Protein AF-A0A2V8B9I9-F1 (afdb_monomer_lite)

Structure (mmCIF, N/CA/C/O backbone):
data_AF-A0A2V8B9I9-F1
#
_entry.id   AF-A0A2V8B9I9-F1
#
loop_
_atom_site.group_PDB
_atom_site.id
_atom_site.type_symbol
_atom_site.label_atom_id
_atom_site.label_alt_id
_atom_site.label_comp_id
_atom_site.label_asym_id
_atom_site.label_entity_id
_atom_site.label_seq_id
_atom_site.pdbx_PDB_ins_code
_atom_site.Cartn_x
_atom_site.Cartn_y
_atom_site.Cartn_z
_atom_site.occupancy
_atom_site.B_iso_or_equiv
_atom_site.auth_seq_id
_atom_site.auth_comp_id
_atom_site.auth_asym_id
_atom_site.auth_atom_id
_atom_site.pdbx_PDB_model_num
ATOM 1 N N . MET A 1 1 ? -24.680 -18.941 -26.782 1.00 37.53 1 MET A N 1
ATOM 2 C CA . MET A 1 1 ? -23.471 -19.772 -26.934 1.00 37.53 1 MET A CA 1
ATOM 3 C C . MET A 1 1 ? -22.333 -18.828 -27.296 1.00 37.53 1 MET A C 1
ATOM 5 O O . MET A 1 1 ? -22.321 -18.328 -28.406 1.00 37.53 1 MET A O 1
ATOM 9 N N . LEU A 1 2 ? -21.534 -18.479 -26.283 1.00 44.28 2 LEU A N 1
ATOM 10 C CA . LEU A 1 2 ? -20.195 -17.867 -26.305 1.00 44.28 2 LEU A CA 1
ATOM 11 C C . LEU A 1 2 ? -19.858 -16.889 -27.450 1.00 44.28 2 LEU A C 1
ATOM 13 O O . LEU A 1 2 ? -19.180 -17.245 -28.407 1.00 44.28 2 LEU A O 1
ATOM 17 N N . SER A 1 3 ? -20.261 -15.628 -27.289 1.00 42.31 3 SER A N 1
ATOM 18 C CA . SER A 1 3 ? -19.574 -14.484 -27.898 1.00 42.31 3 SER A CA 1
ATOM 19 C C . SER A 1 3 ? -18.488 -14.007 -26.925 1.00 42.31 3 SER A C 1
ATOM 21 O O . SER A 1 3 ? -18.727 -13.122 -26.103 1.00 42.31 3 SER A O 1
ATOM 23 N N . GLU A 1 4 ? -17.328 -14.664 -26.941 1.00 55.31 4 GLU A N 1
ATOM 24 C CA . GLU A 1 4 ? -16.135 -14.194 -26.231 1.00 55.31 4 GLU A CA 1
ATOM 25 C C . GLU A 1 4 ? -15.306 -13.335 -27.194 1.00 55.31 4 GLU A C 1
ATOM 27 O O . GLU A 1 4 ? -14.655 -13.865 -28.090 1.00 55.31 4 GLU A O 1
ATOM 32 N N . ASP A 1 5 ? -15.358 -12.009 -27.034 1.00 54.62 5 ASP A N 1
ATOM 33 C CA . ASP A 1 5 ? -14.482 -11.057 -27.727 1.00 54.62 5 ASP A CA 1
ATOM 34 C C . ASP A 1 5 ? -13.105 -11.005 -27.025 1.00 54.62 5 ASP A C 1
ATOM 36 O O . ASP A 1 5 ? -13.005 -10.477 -25.912 1.00 54.62 5 ASP A O 1
ATOM 40 N N . PRO A 1 6 ? -12.002 -11.485 -27.636 1.00 50.56 6 PRO A N 1
ATOM 41 C CA . PRO A 1 6 ? -10.689 -11.555 -26.983 1.00 50.56 6 PRO A CA 1
ATOM 42 C C . PRO A 1 6 ? -9.926 -10.210 -26.920 1.00 50.56 6 PRO A C 1
ATOM 44 O O . PRO A 1 6 ? -8.719 -10.188 -26.689 1.00 50.56 6 PRO A O 1
ATOM 47 N N . GLY A 1 7 ? -10.589 -9.064 -27.110 1.00 52.28 7 GLY A N 1
ATOM 48 C CA . GLY A 1 7 ? -9.922 -7.764 -27.292 1.00 52.28 7 GLY A CA 1
ATOM 49 C C . GLY A 1 7 ? -9.821 -6.849 -26.062 1.00 52.28 7 GLY A C 1
ATOM 50 O O . GLY A 1 7 ? -9.049 -5.892 -26.073 1.00 52.28 7 GLY A O 1
ATOM 51 N N . THR A 1 8 ? -10.579 -7.085 -24.988 1.00 49.53 8 THR A N 1
ATOM 52 C CA . THR A 1 8 ? -10.806 -6.043 -23.955 1.00 49.53 8 THR A CA 1
ATOM 53 C C . THR A 1 8 ? -9.824 -6.077 -22.773 1.00 49.53 8 THR A C 1
ATOM 55 O O . THR A 1 8 ? -9.792 -5.154 -21.955 1.00 49.53 8 THR A O 1
ATOM 58 N N . ILE A 1 9 ? -8.971 -7.100 -22.671 1.00 54.81 9 ILE A N 1
ATOM 59 C CA . ILE A 1 9 ? -8.008 -7.223 -21.561 1.0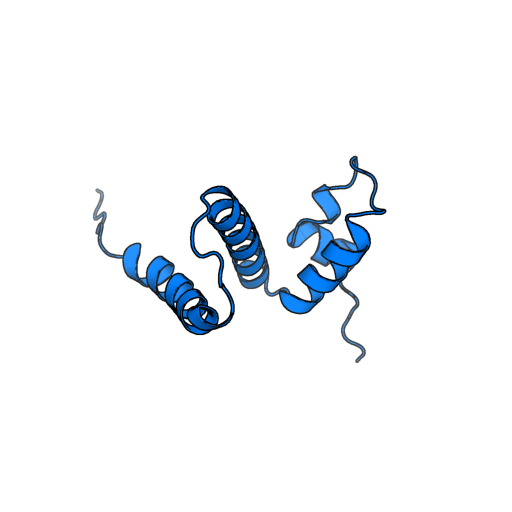0 54.81 9 ILE A CA 1
ATOM 60 C C . ILE A 1 9 ? -6.813 -6.266 -21.686 1.00 54.81 9 ILE A C 1
ATOM 62 O O . ILE A 1 9 ? -6.277 -5.821 -20.666 1.00 54.8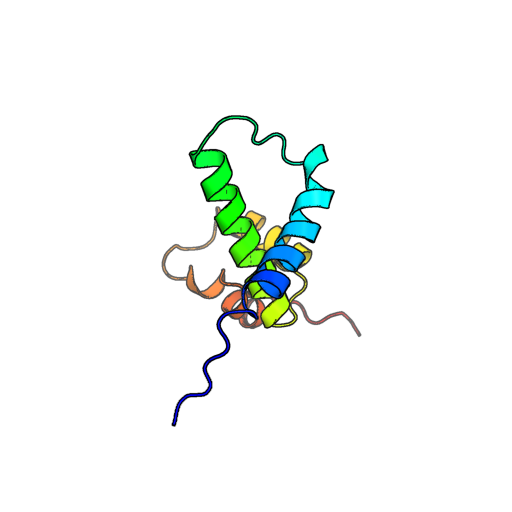1 9 ILE A O 1
ATOM 66 N N . HIS A 1 10 ? -6.435 -5.887 -22.913 1.00 51.38 10 HIS A N 1
ATOM 67 C CA . HIS A 1 10 ? -5.250 -5.064 -23.161 1.00 51.38 10 HIS A CA 1
ATOM 68 C C . HIS A 1 10 ? -5.404 -3.645 -22.609 1.00 51.38 10 HIS A C 1
ATOM 70 O O . HIS A 1 10 ? -4.560 -3.203 -21.838 1.00 51.38 10 HIS A O 1
ATOM 76 N N . SER A 1 11 ? -6.516 -2.951 -22.869 1.00 59.09 11 SER A N 1
ATOM 77 C CA . SER A 1 11 ? -6.644 -1.529 -22.510 1.00 59.09 11 SER A CA 1
ATOM 78 C C . SER A 1 11 ? -6.670 -1.256 -21.003 1.00 59.09 11 SER A C 1
ATOM 80 O O . SER A 1 11 ? -6.193 -0.213 -20.558 1.00 59.09 11 SER A O 1
ATOM 82 N N . ARG A 1 12 ? -7.200 -2.173 -20.180 1.00 56.47 12 ARG A N 1
ATOM 83 C CA . ARG A 1 12 ? -7.232 -1.990 -18.715 1.00 56.47 12 ARG A CA 1
ATOM 84 C C . ARG A 1 12 ? -5.865 -2.247 -18.088 1.00 56.47 12 ARG A C 1
ATOM 86 O O . ARG A 1 12 ? -5.436 -1.458 -17.246 1.00 56.47 12 ARG A O 1
ATOM 93 N N . ALA A 1 13 ? -5.185 -3.308 -18.519 1.00 54.28 13 ALA A N 1
ATOM 94 C CA . ALA A 1 13 ? -3.826 -3.614 -18.087 1.00 54.28 13 ALA A CA 1
ATOM 95 C C . ALA A 1 13 ? -2.828 -2.548 -18.580 1.00 54.28 13 ALA A C 1
ATOM 97 O O . ALA A 1 13 ? -2.035 -2.030 -17.797 1.00 54.28 13 ALA A O 1
ATOM 98 N N . GLU A 1 14 ? -2.920 -2.124 -19.841 1.00 57.75 14 GLU A N 1
ATOM 99 C CA . GLU A 1 14 ? -2.066 -1.080 -20.422 1.00 57.75 14 GLU A CA 1
ATOM 100 C C . GLU A 1 14 ? -2.301 0.298 -19.797 1.00 57.75 14 GLU A C 1
ATOM 102 O O . GLU A 1 14 ? -1.345 1.035 -19.547 1.00 57.75 14 GLU A O 1
ATOM 107 N N . ASN A 1 15 ? -3.546 0.653 -19.464 1.00 60.59 15 ASN A N 1
ATOM 108 C CA . ASN A 1 15 ? -3.825 1.907 -18.765 1.00 60.59 15 ASN A CA 1
ATOM 109 C C . ASN A 1 15 ? -3.270 1.907 -17.327 1.00 60.59 15 ASN A C 1
ATOM 111 O O . ASN A 1 15 ? -2.782 2.933 -16.849 1.00 60.59 15 ASN A O 1
ATOM 115 N N . GLN A 1 16 ? -3.262 0.753 -16.651 1.00 58.34 16 GLN A N 1
ATOM 116 C CA . GLN A 1 16 ? -2.576 0.593 -15.362 1.00 58.34 16 GLN A CA 1
ATOM 117 C C . GLN A 1 16 ? -1.053 0.740 -15.513 1.00 58.34 16 GLN A C 1
ATOM 119 O O . GLN A 1 16 ? -0.419 1.411 -14.696 1.00 58.34 16 GLN A O 1
ATOM 124 N N . LEU A 1 17 ? -0.475 0.215 -16.599 1.00 52.25 17 LEU A N 1
ATOM 125 C CA . LEU A 1 17 ? 0.944 0.378 -16.944 1.00 52.25 17 LEU A CA 1
ATOM 126 C C . LEU A 1 17 ? 1.308 1.810 -17.389 1.00 52.25 17 LEU A C 1
ATOM 128 O O . LEU A 1 17 ? 2.457 2.227 -17.258 1.00 52.25 17 LEU A O 1
ATOM 132 N N . ARG A 1 18 ? 0.360 2.626 -17.862 1.00 53.66 18 ARG A N 1
ATOM 133 C CA . ARG A 1 18 ? 0.617 4.050 -18.160 1.00 53.66 18 ARG A CA 1
ATOM 134 C C . ARG A 1 18 ? 0.898 4.878 -16.905 1.00 53.66 18 ARG A C 1
ATOM 136 O O . ARG A 1 18 ? 1.755 5.756 -16.947 1.00 53.66 18 ARG A O 1
ATOM 143 N N . VAL A 1 19 ? 0.258 4.567 -15.776 1.00 53.19 19 VAL A N 1
ATOM 144 C CA . VAL A 1 19 ? 0.596 5.180 -14.473 1.00 53.19 19 VAL A CA 1
ATOM 145 C C . VAL A 1 19 ? 2.012 4.773 -14.035 1.00 53.19 19 VAL A C 1
ATOM 147 O O . VAL A 1 19 ? 2.746 5.582 -13.473 1.00 53.19 19 VAL A O 1
ATOM 150 N N . VAL A 1 20 ? 2.439 3.554 -14.383 1.00 50.72 20 VAL A N 1
ATOM 151 C CA . VAL A 1 20 ? 3.817 3.063 -14.197 1.00 50.72 20 VAL A CA 1
ATOM 152 C C . VAL A 1 20 ? 4.815 3.818 -15.084 1.00 50.72 20 VAL A C 1
ATOM 154 O O . VAL A 1 20 ? 5.917 4.141 -14.643 1.00 50.72 20 VAL A O 1
ATOM 157 N N . ALA A 1 21 ? 4.421 4.180 -16.309 1.00 47.59 21 ALA A N 1
ATOM 158 C CA . ALA A 1 21 ? 5.267 4.925 -17.237 1.00 47.59 21 ALA A CA 1
ATOM 159 C C . ALA A 1 21 ? 5.605 6.349 -16.754 1.00 47.59 21 ALA A C 1
ATOM 161 O O . ALA A 1 21 ? 6.711 6.823 -17.000 1.00 47.59 21 ALA A O 1
ATOM 162 N N . VAL A 1 22 ? 4.708 7.011 -16.016 1.00 49.03 22 VAL A N 1
ATOM 163 C CA . VAL A 1 22 ? 4.993 8.318 -15.385 1.00 49.03 22 VAL A CA 1
ATOM 164 C C . VAL A 1 22 ? 6.046 8.180 -14.273 1.00 49.03 22 VAL A C 1
ATOM 166 O O . VAL A 1 22 ? 6.839 9.089 -14.040 1.00 49.03 22 VAL A O 1
ATOM 169 N N . GLY A 1 23 ? 6.150 6.995 -13.664 1.00 45.34 23 GLY A N 1
ATOM 170 C CA . GLY A 1 23 ? 7.236 6.623 -12.763 1.00 45.34 23 GLY A CA 1
ATOM 171 C C . GLY A 1 23 ? 8.577 6.344 -13.455 1.00 45.34 23 GLY A C 1
ATOM 172 O O . GLY A 1 23 ? 9.580 6.227 -12.765 1.00 45.34 23 GLY A O 1
ATOM 173 N N . ARG A 1 24 ? 8.685 6.281 -14.789 1.00 46.88 24 ARG A N 1
ATOM 174 C CA . ARG A 1 24 ? 9.948 5.912 -15.478 1.00 46.88 24 ARG A CA 1
ATOM 175 C C . ARG A 1 24 ? 11.171 6.756 -15.087 1.00 46.88 24 ARG A C 1
ATOM 177 O O . ARG A 1 24 ? 12.285 6.270 -15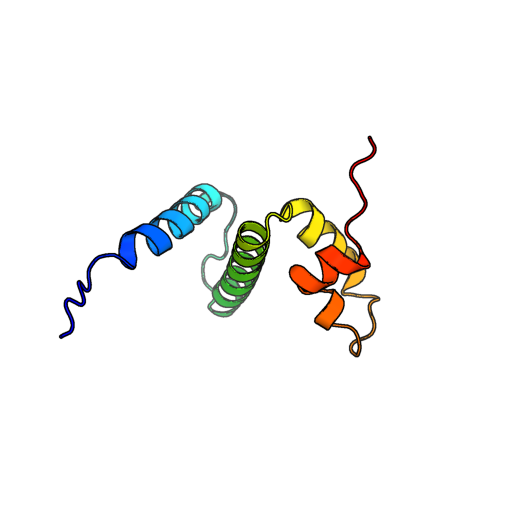.222 1.00 46.88 24 ARG A O 1
ATOM 184 N N . ARG A 1 25 ? 10.988 7.975 -14.561 1.00 41.19 25 ARG A N 1
ATOM 185 C CA . ARG A 1 25 ? 12.079 8.798 -13.997 1.00 41.19 25 ARG A CA 1
ATOM 186 C C . ARG A 1 25 ? 12.475 8.465 -12.551 1.00 41.19 25 ARG A C 1
ATOM 188 O O . ARG A 1 25 ? 13.558 8.855 -12.141 1.00 41.19 25 ARG A O 1
ATOM 195 N N . ASN A 1 26 ? 11.628 7.773 -11.792 1.00 47.25 26 ASN A N 1
ATOM 196 C CA . ASN A 1 26 ? 11.859 7.421 -10.385 1.00 47.25 26 ASN A CA 1
ATOM 197 C C . ASN A 1 26 ? 12.156 5.923 -10.169 1.00 47.25 26 ASN A C 1
ATOM 199 O O . ASN A 1 26 ? 12.599 5.523 -9.100 1.00 47.25 26 ASN A O 1
ATOM 203 N N . TRP A 1 27 ? 11.910 5.084 -11.177 1.00 48.56 27 TRP A N 1
ATOM 204 C CA . TRP A 1 27 ? 12.095 3.633 -11.115 1.00 48.56 27 TRP A CA 1
ATOM 205 C C . TRP A 1 27 ? 13.359 3.229 -11.885 1.00 48.56 27 TRP A C 1
ATOM 207 O O . TRP A 1 27 ? 13.294 2.442 -12.827 1.00 48.56 27 TRP A O 1
ATOM 217 N N . LEU A 1 28 ? 14.518 3.748 -11.457 1.00 49.41 28 LEU A N 1
ATOM 218 C CA . LEU A 1 28 ? 15.864 3.260 -11.811 1.00 49.41 28 LEU A CA 1
ATOM 219 C C . LEU A 1 28 ? 16.095 1.810 -11.308 1.00 49.41 28 LEU A C 1
ATOM 221 O O . LEU A 1 28 ? 17.140 1.480 -10.763 1.00 49.41 28 LEU A O 1
ATOM 225 N N . PHE A 1 29 ? 15.144 0.899 -11.528 1.00 51.19 29 PHE A N 1
ATOM 226 C CA . PHE A 1 29 ? 15.331 -0.554 -11.449 1.00 51.19 29 PHE A CA 1
ATOM 227 C C . PHE A 1 29 ? 15.984 -1.074 -12.739 1.00 51.19 29 PHE A C 1
ATOM 229 O O . PHE A 1 29 ? 15.629 -2.131 -13.261 1.00 51.19 29 PHE A O 1
ATOM 236 N N . ALA A 1 30 ? 16.914 -0.297 -13.292 1.00 45.41 30 ALA A N 1
ATOM 237 C CA . ALA A 1 30 ? 17.653 -0.637 -14.492 1.00 45.41 30 ALA A CA 1
ATOM 238 C C . ALA A 1 30 ? 18.566 -1.845 -14.199 1.00 45.41 30 ALA A C 1
ATOM 240 O O . ALA A 1 30 ? 19.664 -1.681 -13.680 1.00 45.41 30 ALA A O 1
ATOM 241 N N . GLY A 1 31 ? 18.094 -3.061 -14.510 1.00 53.94 31 GLY A N 1
ATOM 242 C CA . GLY A 1 31 ? 18.966 -4.215 -14.779 1.00 53.94 31 GLY A CA 1
ATOM 243 C C . GLY A 1 31 ? 18.762 -5.501 -13.966 1.00 53.94 31 GLY A C 1
ATOM 244 O O . GLY A 1 31 ? 19.483 -6.460 -14.213 1.00 53.94 31 GLY A O 1
ATOM 245 N N . SER A 1 32 ? 17.812 -5.580 -13.025 1.00 67.88 32 SER A N 1
ATOM 246 C CA . SER A 1 32 ? 17.650 -6.766 -12.159 1.00 67.88 32 SER A CA 1
ATOM 247 C C . SER A 1 32 ? 16.229 -7.337 -12.185 1.00 67.88 32 SER A C 1
ATOM 249 O O . SER A 1 32 ? 15.265 -6.646 -11.849 1.00 67.88 32 SER A O 1
ATOM 251 N N . PHE A 1 33 ? 16.101 -8.628 -12.524 1.00 71.50 33 PHE A N 1
ATOM 252 C CA . PHE A 1 33 ? 14.838 -9.383 -12.473 1.00 71.50 33 PHE A CA 1
ATOM 253 C C . PHE A 1 33 ? 14.194 -9.345 -11.079 1.00 71.50 33 PHE A C 1
ATOM 255 O O . PHE A 1 33 ? 12.976 -9.248 -10.941 1.00 71.50 33 PHE A O 1
ATOM 262 N N . GLU A 1 34 ? 15.016 -9.346 -10.032 1.00 72.19 34 GLU A N 1
ATOM 263 C CA . GLU A 1 34 ? 14.553 -9.253 -8.649 1.00 72.19 34 GLU A CA 1
ATOM 264 C C . GLU A 1 34 ? 13.974 -7.862 -8.333 1.00 72.19 34 GLU A C 1
ATOM 266 O O . GLU A 1 34 ? 12.965 -7.744 -7.638 1.00 72.19 34 GLU A O 1
ATOM 271 N N . GLY A 1 35 ? 14.543 -6.802 -8.916 1.00 69.38 35 GLY A N 1
ATOM 272 C CA . GLY A 1 35 ? 13.971 -5.456 -8.858 1.00 69.38 35 GLY A CA 1
ATOM 273 C C . GLY A 1 35 ? 12.605 -5.375 -9.545 1.00 69.38 35 GLY A C 1
ATOM 274 O O . GLY A 1 35 ? 11.659 -4.825 -8.980 1.00 69.38 35 GLY A O 1
ATOM 275 N N . ALA A 1 36 ? 12.475 -6.000 -10.719 1.00 73.81 36 ALA A N 1
ATOM 276 C CA . ALA A 1 36 ? 11.208 -6.082 -11.446 1.00 73.81 36 ALA A CA 1
ATOM 277 C C . ALA A 1 36 ? 10.137 -6.859 -10.661 1.00 73.81 36 ALA A C 1
ATOM 279 O O . ALA A 1 36 ? 8.989 -6.421 -10.583 1.00 73.81 36 ALA A O 1
ATOM 280 N N . ARG A 1 37 ? 10.512 -7.971 -10.015 1.00 76.12 37 ARG A N 1
ATOM 281 C CA . ARG A 1 37 ? 9.608 -8.761 -9.167 1.00 76.12 37 ARG A CA 1
ATOM 282 C C . ARG A 1 37 ? 9.076 -7.942 -7.990 1.00 76.12 37 ARG A C 1
ATOM 284 O O . ARG A 1 37 ? 7.870 -7.923 -7.754 1.00 76.12 37 ARG A O 1
ATOM 291 N N . ARG A 1 38 ? 9.951 -7.236 -7.267 1.00 75.25 38 ARG A N 1
ATOM 292 C CA . ARG A 1 38 ? 9.549 -6.379 -6.135 1.00 75.25 38 ARG A CA 1
ATOM 293 C C . ARG A 1 38 ? 8.632 -5.247 -6.584 1.00 75.25 38 ARG A C 1
ATOM 295 O O . ARG A 1 38 ? 7.627 -4.979 -5.929 1.00 75.25 38 ARG A O 1
ATOM 302 N N . ALA A 1 39 ? 8.932 -4.635 -7.729 1.00 76.81 39 ALA A N 1
ATOM 303 C CA . ALA A 1 39 ? 8.066 -3.630 -8.329 1.00 76.81 39 ALA A CA 1
ATOM 304 C C . ALA A 1 39 ? 6.681 -4.207 -8.672 1.00 76.81 39 ALA A C 1
ATOM 306 O O . ALA A 1 39 ? 5.671 -3.615 -8.302 1.00 76.81 39 ALA A O 1
ATOM 307 N N . ALA A 1 40 ? 6.614 -5.392 -9.288 1.00 81.56 40 ALA A N 1
ATOM 308 C CA . ALA A 1 40 ? 5.353 -6.066 -9.606 1.00 81.56 40 ALA A CA 1
ATOM 309 C C . ALA A 1 40 ? 4.496 -6.347 -8.359 1.00 81.56 40 ALA A C 1
ATOM 311 O O . ALA A 1 40 ? 3.280 -6.140 -8.387 1.00 81.56 40 ALA A O 1
ATOM 312 N N . VAL A 1 41 ? 5.118 -6.754 -7.247 1.00 80.75 41 VAL A N 1
ATOM 313 C CA . VAL A 1 41 ? 4.424 -6.934 -5.961 1.00 80.75 41 VAL A CA 1
ATOM 314 C C . VAL A 1 41 ? 3.850 -5.607 -5.461 1.00 80.75 41 VAL A C 1
ATOM 316 O O . VAL A 1 41 ? 2.662 -5.537 -5.147 1.00 80.75 41 VAL A O 1
ATOM 319 N N . LEU A 1 42 ? 4.650 -4.536 -5.444 1.00 81.25 42 LEU A N 1
ATOM 320 C CA . LEU A 1 42 ? 4.185 -3.210 -5.021 1.00 81.25 42 LEU A CA 1
ATOM 321 C C . LEU A 1 42 ? 3.035 -2.701 -5.900 1.00 81.25 42 LEU A C 1
ATOM 323 O O . LEU A 1 42 ? 2.038 -2.206 -5.377 1.00 81.25 42 LEU A O 1
ATOM 327 N N . TYR A 1 43 ? 3.123 -2.876 -7.220 1.00 80.75 43 TYR A N 1
ATOM 328 C CA . TYR A 1 43 ? 2.041 -2.509 -8.135 1.00 80.75 43 TYR A CA 1
ATOM 329 C C . TYR A 1 43 ? 0.768 -3.310 -7.879 1.00 80.75 43 TYR A C 1
ATOM 331 O O . TYR A 1 43 ? -0.317 -2.729 -7.849 1.00 80.75 43 TYR A O 1
ATOM 339 N N . SER A 1 44 ? 0.892 -4.613 -7.631 1.00 83.19 44 SER A N 1
ATOM 340 C CA . SER A 1 44 ? -0.252 -5.472 -7.314 1.00 83.19 44 SER A CA 1
ATOM 341 C C . SER A 1 44 ? -0.945 -5.029 -6.020 1.00 83.19 44 SER A C 1
ATOM 343 O O . SER A 1 44 ? -2.175 -4.997 -5.953 1.00 83.19 44 SER A O 1
ATOM 345 N N . LEU A 1 45 ? -0.175 -4.607 -5.011 1.00 85.06 45 LEU A N 1
ATOM 346 C CA . LEU A 1 45 ? -0.706 -4.068 -3.756 1.00 85.06 45 LEU A CA 1
ATOM 347 C C . LEU A 1 45 ? -1.411 -2.723 -3.954 1.00 85.06 45 LEU A C 1
ATOM 349 O O . LEU A 1 45 ? -2.532 -2.549 -3.479 1.00 85.06 45 LEU A O 1
ATOM 353 N N . VAL A 1 46 ? -0.801 -1.790 -4.690 1.00 84.56 46 VAL A N 1
ATOM 354 C CA . VAL A 1 46 ? -1.419 -0.489 -5.009 1.00 84.56 46 VAL A CA 1
ATOM 355 C C . VAL A 1 46 ? -2.719 -0.686 -5.783 1.00 84.56 46 VAL A C 1
ATOM 357 O O . VAL A 1 46 ? -3.720 -0.033 -5.491 1.00 84.56 46 VAL A O 1
ATOM 360 N N . GLN A 1 47 ? -2.723 -1.600 -6.751 1.00 84.69 47 GLN A N 1
ATOM 361 C CA . GLN A 1 47 ? -3.913 -1.906 -7.530 1.00 84.69 47 GLN A CA 1
ATOM 362 C C . GLN A 1 47 ? -5.005 -2.535 -6.662 1.00 84.69 47 GLN A C 1
ATOM 364 O O . GLN A 1 47 ? -6.167 -2.154 -6.775 1.00 84.69 47 GLN A O 1
ATOM 369 N N . SER A 1 48 ? -4.631 -3.422 -5.740 1.00 85.31 48 SER A N 1
ATOM 370 C CA . SER A 1 48 ? -5.553 -3.989 -4.754 1.00 85.31 48 SER A CA 1
ATOM 371 C C . SER A 1 48 ? -6.164 -2.910 -3.857 1.00 85.31 48 SER A C 1
ATOM 373 O O . SER A 1 48 ? -7.370 -2.937 -3.644 1.00 85.31 48 SER A O 1
ATOM 375 N N . CYS A 1 49 ? -5.380 -1.923 -3.402 1.00 86.00 49 CYS A N 1
ATOM 376 C CA . CYS A 1 49 ? -5.885 -0.786 -2.618 1.00 86.00 49 CYS A CA 1
ATOM 377 C C . CYS A 1 49 ? -6.925 0.027 -3.398 1.00 86.00 49 CYS A C 1
ATOM 379 O O . CYS A 1 49 ? -7.977 0.354 -2.858 1.00 86.00 49 CYS A O 1
ATOM 381 N N . LYS A 1 50 ? -6.673 0.291 -4.688 1.00 83.12 50 LYS A N 1
ATOM 382 C CA . LYS A 1 50 ? -7.623 1.000 -5.561 1.00 83.12 50 LYS A CA 1
ATOM 383 C C . LYS A 1 50 ? -8.939 0.245 -5.743 1.00 83.12 50 LYS A C 1
ATOM 385 O O . LYS A 1 50 ? -9.981 0.876 -5.842 1.00 83.12 50 LYS A O 1
ATOM 390 N N . LEU A 1 51 ? -8.902 -1.088 -5.799 1.00 87.62 51 LEU A N 1
ATOM 391 C CA . LEU A 1 51 ? -10.112 -1.909 -5.932 1.00 87.62 51 LEU A CA 1
ATOM 392 C C . LEU A 1 51 ? -11.011 -1.855 -4.689 1.00 87.62 51 LEU A C 1
ATOM 394 O O . LEU A 1 51 ? -12.211 -2.071 -4.811 1.00 87.62 51 LEU A O 1
ATOM 398 N N . ILE A 1 52 ? -10.439 -1.578 -3.516 1.00 86.31 52 ILE A N 1
ATOM 399 C CA . ILE A 1 52 ? -11.159 -1.499 -2.235 1.00 86.31 52 ILE A CA 1
ATOM 400 C C . ILE A 1 52 ? -11.309 -0.058 -1.720 1.00 86.31 52 ILE A C 1
ATOM 402 O O . ILE A 1 52 ? -11.627 0.134 -0.550 1.00 86.31 52 ILE A O 1
ATOM 406 N N . ASP A 1 53 ? -11.041 0.934 -2.574 1.00 85.94 53 ASP A N 1
ATOM 407 C CA . ASP A 1 53 ? -11.092 2.369 -2.261 1.00 85.94 53 ASP A CA 1
ATOM 408 C C . ASP A 1 53 ? -10.272 2.782 -1.019 1.00 85.94 53 ASP A C 1
ATOM 410 O O . ASP A 1 53 ? -10.641 3.645 -0.221 1.00 85.94 53 ASP A O 1
ATOM 414 N N . VAL A 1 54 ? -9.120 2.134 -0.832 1.00 85.12 54 VAL A N 1
ATOM 415 C CA . VAL A 1 54 ? -8.160 2.475 0.221 1.00 85.12 54 VAL A CA 1
ATOM 416 C C . VAL A 1 54 ? -7.080 3.389 -0.356 1.00 85.12 54 VAL A C 1
ATOM 418 O O . VAL A 1 54 ? -6.496 3.045 -1.390 1.00 85.12 54 VAL A O 1
ATOM 421 N N . PRO A 1 55 ? -6.744 4.515 0.306 1.00 85.56 55 PRO A N 1
ATOM 422 C CA . PRO A 1 55 ? -5.645 5.372 -0.119 1.00 85.56 55 PRO A CA 1
ATOM 423 C C . PRO A 1 55 ? -4.319 4.588 -0.075 1.00 85.56 55 PRO A C 1
ATOM 425 O O . PRO A 1 55 ? -3.845 4.222 1.005 1.00 85.56 55 PRO A O 1
ATOM 428 N N . PRO A 1 56 ? -3.685 4.315 -1.233 1.00 84.31 56 PRO A N 1
ATOM 429 C CA . PRO A 1 56 ? -2.541 3.405 -1.303 1.00 84.31 56 PRO A CA 1
ATOM 430 C C . PRO A 1 56 ? -1.302 3.953 -0.588 1.00 84.31 56 PRO A C 1
ATOM 432 O O . PRO A 1 56 ? -0.482 3.175 -0.107 1.00 84.31 56 PRO A O 1
ATOM 435 N N . PHE A 1 57 ? -1.158 5.280 -0.511 1.00 83.62 57 PHE A N 1
ATOM 436 C CA . PHE A 1 57 ? -0.042 5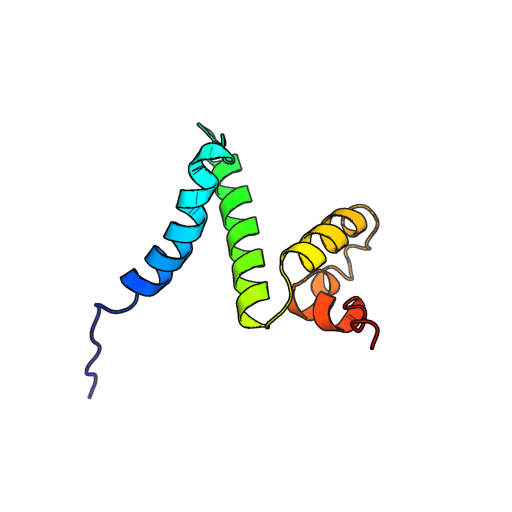.919 0.185 1.00 83.62 57 PHE A CA 1
ATOM 437 C C . PHE A 1 57 ? -0.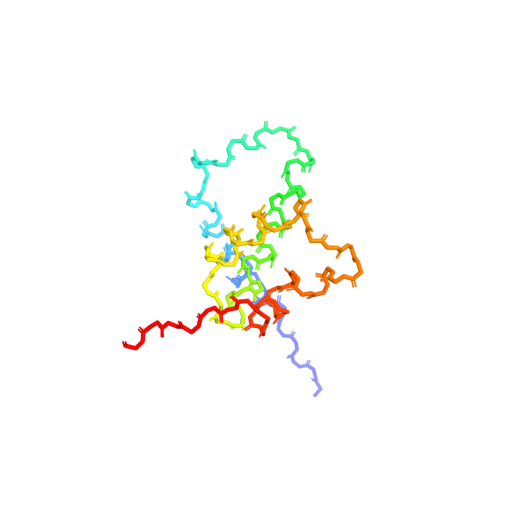104 5.685 1.698 1.00 83.62 57 PHE A C 1
ATOM 439 O O . PHE A 1 57 ? 0.896 5.282 2.288 1.00 83.62 57 PHE A O 1
ATOM 446 N N . ASP A 1 58 ? -1.277 5.870 2.309 1.00 86.12 58 ASP A N 1
ATOM 447 C CA . ASP A 1 58 ? -1.460 5.684 3.751 1.00 86.12 58 ASP A CA 1
ATOM 448 C C . ASP A 1 58 ? -1.270 4.222 4.148 1.00 86.12 58 ASP A C 1
ATOM 450 O O . ASP A 1 58 ? -0.554 3.930 5.105 1.00 86.12 58 ASP A O 1
ATOM 454 N N . TYR A 1 59 ? -1.832 3.307 3.351 1.00 86.62 59 TYR A N 1
ATOM 455 C CA . TYR A 1 59 ? -1.625 1.873 3.516 1.00 86.62 59 TYR A CA 1
ATOM 456 C C . TYR A 1 59 ? -0.136 1.505 3.458 1.00 86.62 59 TYR A C 1
ATOM 458 O O . TYR A 1 59 ? 0.382 0.886 4.384 1.00 86.62 59 TYR A O 1
ATOM 466 N N . LEU A 1 60 ? 0.581 1.906 2.399 1.00 86.56 60 LEU A N 1
ATOM 467 C CA . LEU A 1 60 ? 1.995 1.548 2.243 1.00 86.56 60 LEU A CA 1
ATOM 468 C C . LEU A 1 60 ? 2.864 2.158 3.342 1.00 86.56 60 LEU A C 1
ATOM 470 O O . LEU A 1 60 ? 3.723 1.465 3.881 1.00 86.56 60 LEU A O 1
ATOM 474 N N . LYS A 1 61 ? 2.644 3.430 3.693 1.00 86.31 61 LYS A N 1
ATOM 475 C CA . LYS A 1 61 ? 3.380 4.103 4.768 1.00 86.31 61 LYS A CA 1
ATOM 476 C C . LYS A 1 61 ? 3.237 3.340 6.081 1.00 86.31 61 LYS A C 1
ATOM 478 O O . LYS A 1 61 ? 4.228 3.093 6.760 1.00 86.31 61 LYS A O 1
ATOM 483 N N . ASP A 1 62 ? 2.012 2.967 6.425 1.00 85.69 62 ASP A N 1
ATOM 484 C CA . ASP A 1 62 ? 1.722 2.327 7.697 1.00 85.69 62 ASP A CA 1
ATOM 485 C C . ASP A 1 62 ? 2.190 0.865 7.741 1.00 85.69 62 ASP A C 1
ATOM 487 O O . ASP A 1 62 ? 2.816 0.433 8.710 1.00 85.69 62 ASP A O 1
ATOM 491 N N . VAL A 1 63 ? 1.975 0.112 6.660 1.00 87.62 63 VAL A N 1
ATOM 492 C CA . VAL A 1 63 ? 2.431 -1.280 6.550 1.00 87.62 63 VAL A CA 1
ATOM 493 C C . VAL A 1 63 ? 3.954 -1.374 6.546 1.00 87.62 63 VAL A C 1
ATOM 495 O O . VAL A 1 63 ? 4.495 -2.226 7.246 1.00 87.62 63 VAL A O 1
ATOM 498 N N . LEU A 1 64 ? 4.670 -0.499 5.831 1.00 85.94 64 LEU A N 1
ATOM 499 C CA . LEU A 1 64 ? 6.140 -0.508 5.820 1.00 85.94 64 LEU A CA 1
ATOM 500 C C . LEU A 1 64 ? 6.745 -0.164 7.188 1.00 85.94 64 LEU A C 1
ATOM 502 O O . LEU A 1 64 ? 7.819 -0.664 7.514 1.00 85.94 64 LEU A O 1
ATOM 506 N N . LEU A 1 65 ? 6.063 0.643 8.005 1.00 86.44 65 LEU A N 1
ATOM 507 C CA . LEU A 1 65 ? 6.485 0.918 9.381 1.00 86.44 65 LEU A CA 1
ATOM 508 C C . LEU A 1 65 ? 6.190 -0.255 10.329 1.00 86.44 65 LEU A C 1
ATOM 510 O O . LEU A 1 65 ? 6.971 -0.510 11.244 1.00 86.44 65 LEU A O 1
ATOM 514 N N . ARG A 1 66 ? 5.089 -0.989 10.116 1.00 83.88 66 ARG A N 1
ATOM 515 C CA . ARG A 1 66 ? 4.692 -2.126 10.967 1.00 83.88 66 ARG A CA 1
ATOM 516 C C . ARG A 1 66 ? 5.346 -3.446 10.589 1.00 83.88 66 ARG A C 1
ATOM 518 O O . ARG A 1 66 ? 5.502 -4.293 11.457 1.00 83.88 66 ARG A O 1
ATOM 525 N N . VAL A 1 67 ? 5.736 -3.656 9.331 1.00 83.75 67 VAL A N 1
ATOM 526 C CA . VAL A 1 67 ? 6.196 -4.972 8.845 1.00 83.75 67 VAL A CA 1
ATOM 527 C C . VAL A 1 67 ? 7.379 -5.532 9.643 1.00 83.75 67 VAL A C 1
ATOM 529 O O . VAL A 1 67 ? 7.492 -6.744 9.791 1.00 83.75 67 VAL A O 1
ATOM 532 N N . ALA A 1 68 ? 8.233 -4.665 10.196 1.00 80.19 68 ALA A N 1
ATOM 533 C CA . ALA A 1 68 ? 9.383 -5.068 11.003 1.00 80.19 68 ALA A CA 1
ATOM 534 C C . ALA A 1 68 ? 9.015 -5.532 12.426 1.00 80.19 68 ALA A C 1
ATOM 536 O O . ALA A 1 68 ? 9.782 -6.265 13.043 1.00 80.19 68 ALA A O 1
ATOM 537 N N . THR A 1 69 ? 7.867 -5.105 12.957 1.00 84.44 69 THR A N 1
ATOM 538 C CA . THR A 1 69 ? 7.437 -5.362 14.344 1.00 84.44 69 THR A CA 1
ATOM 539 C C . THR A 1 69 ? 6.158 -6.196 14.436 1.00 84.44 69 THR A C 1
ATOM 541 O O . THR A 1 69 ? 5.809 -6.669 15.517 1.00 84.44 69 THR A O 1
ATOM 544 N N . HIS A 1 70 ? 5.458 -6.407 13.317 1.00 85.06 70 HIS A N 1
ATOM 545 C CA . HIS A 1 70 ? 4.193 -7.133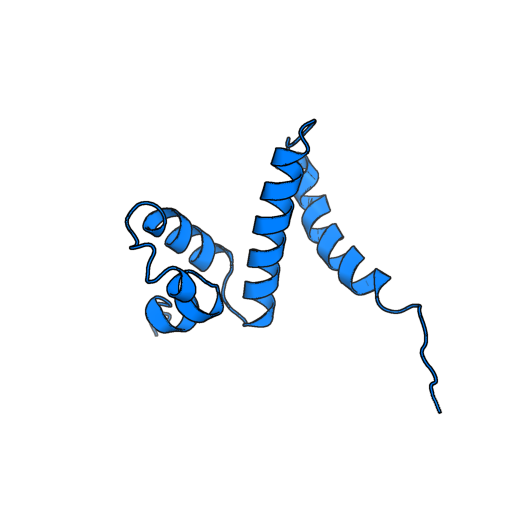 13.273 1.00 85.06 70 HIS A CA 1
ATOM 546 C C . HIS A 1 70 ? 4.412 -8.653 13.338 1.00 85.06 70 HIS A C 1
ATOM 548 O O . HIS A 1 70 ? 5.230 -9.195 12.590 1.00 85.06 70 HIS A O 1
ATOM 554 N N . PRO A 1 71 ? 3.679 -9.383 14.196 1.00 86.00 71 PRO A N 1
ATOM 555 C CA . PRO A 1 71 ? 3.847 -10.823 14.324 1.00 86.00 71 PRO A CA 1
ATOM 556 C C . PRO A 1 71 ? 3.429 -11.555 13.041 1.00 86.00 71 PRO A C 1
ATOM 558 O O . PRO A 1 71 ? 2.345 -11.329 12.501 1.00 86.00 71 PRO A O 1
ATOM 561 N N . GLN A 1 72 ? 4.249 -12.515 12.600 1.00 82.62 72 GLN A N 1
ATOM 562 C CA . GLN A 1 72 ? 4.025 -13.271 11.356 1.00 82.62 72 GLN A CA 1
ATOM 563 C C . GLN A 1 72 ? 2.665 -13.990 11.305 1.00 82.62 72 GLN A C 1
ATOM 565 O O . GLN A 1 72 ? 2.071 -14.138 10.241 1.00 82.62 72 GLN A O 1
ATOM 570 N N . ARG A 1 73 ? 2.116 -14.393 12.457 1.00 87.00 73 ARG A N 1
ATOM 571 C CA . ARG A 1 73 ? 0.792 -15.035 12.526 1.00 87.00 73 ARG A CA 1
ATOM 572 C C . ARG A 1 73 ? -0.363 -14.118 12.090 1.00 87.00 73 ARG A C 1
ATOM 574 O O . ARG A 1 73 ? -1.434 -14.618 11.778 1.00 87.00 73 ARG A O 1
ATOM 581 N N . LEU A 1 74 ? -0.153 -12.798 12.087 1.00 86.56 74 LEU A N 1
ATOM 582 C CA . LEU A 1 74 ? -1.162 -11.782 11.767 1.00 86.56 74 LEU A CA 1
ATOM 583 C C . LEU A 1 74 ? -0.878 -11.072 10.433 1.00 86.56 74 LEU A C 1
ATOM 585 O O . LEU A 1 74 ? -1.389 -9.980 10.195 1.00 86.56 74 LEU A O 1
ATOM 589 N N . ILE A 1 75 ? -0.083 -11.665 9.532 1.00 84.88 75 ILE A N 1
ATOM 590 C CA . ILE A 1 75 ? 0.229 -11.070 8.214 1.00 84.88 75 ILE A CA 1
ATOM 591 C C . ILE A 1 75 ? -1.039 -10.779 7.397 1.00 84.88 75 ILE A C 1
ATOM 593 O O . ILE A 1 75 ? -1.062 -9.832 6.612 1.00 84.88 75 ILE A O 1
ATOM 597 N N . SER A 1 76 ? -2.122 -11.532 7.607 1.00 85.06 76 SER A N 1
ATOM 598 C CA . SER A 1 76 ? -3.421 -11.267 6.979 1.00 85.06 76 SER A CA 1
ATOM 599 C C . SER A 1 76 ? -3.947 -9.854 7.260 1.00 85.06 76 SER A C 1
ATOM 601 O O . SER A 1 76 ? -4.605 -9.270 6.400 1.00 85.06 76 SER A O 1
ATOM 603 N N . GLU A 1 77 ? -3.615 -9.272 8.415 1.00 87.25 77 GLU A N 1
ATOM 604 C CA . GLU A 1 77 ? -3.977 -7.898 8.787 1.00 87.25 77 GLU A CA 1
ATOM 605 C C . GLU A 1 77 ? -3.160 -6.842 8.036 1.00 87.25 77 GLU A C 1
ATOM 607 O O . GLU A 1 77 ? -3.594 -5.702 7.924 1.00 87.25 77 GLU A O 1
ATOM 612 N N . LEU A 1 78 ? -1.998 -7.208 7.487 1.00 84.50 78 LEU A N 1
ATOM 613 C CA . LEU A 1 78 ? -1.188 -6.318 6.654 1.00 84.50 78 LEU A CA 1
ATOM 614 C C . LEU A 1 78 ? -1.629 -6.325 5.191 1.00 84.50 78 LEU A C 1
ATOM 616 O O . LEU A 1 78 ? -1.096 -5.549 4.410 1.00 84.50 78 LEU A O 1
ATOM 620 N N . THR A 1 79 ? -2.576 -7.179 4.793 1.00 87.44 79 THR A N 1
ATOM 621 C CA . THR A 1 79 ? -3.164 -7.107 3.447 1.00 87.44 79 THR A CA 1
ATOM 622 C C . THR A 1 79 ? -3.993 -5.828 3.298 1.00 87.44 79 THR A C 1
ATOM 624 O O . THR A 1 79 ? -4.509 -5.335 4.299 1.00 87.44 79 THR A O 1
ATOM 627 N N . PRO A 1 80 ? -4.219 -5.303 2.078 1.00 85.56 80 PRO A N 1
ATOM 628 C CA . PRO A 1 80 ? -5.008 -4.082 1.889 1.00 85.56 80 PRO A CA 1
ATOM 629 C C . PRO A 1 80 ? -6.379 -4.128 2.577 1.00 85.56 80 PRO A C 1
ATOM 631 O O . PRO A 1 80 ? -6.799 -3.163 3.210 1.00 85.56 80 PRO A O 1
ATOM 634 N N . LYS A 1 81 ? -7.053 -5.282 2.515 1.00 86.75 81 LYS A N 1
ATOM 635 C CA . LYS A 1 81 ? -8.356 -5.505 3.153 1.00 86.75 81 LYS A CA 1
ATOM 636 C C . LYS A 1 81 ? -8.255 -5.628 4.678 1.00 86.75 81 LYS A C 1
ATOM 638 O O . LYS A 1 81 ? -9.070 -5.046 5.393 1.00 86.75 81 LYS A O 1
ATOM 643 N N . GLY A 1 82 ? -7.272 -6.383 5.171 1.00 87.62 82 GLY A N 1
ATOM 644 C CA . GLY A 1 82 ? -7.024 -6.528 6.607 1.00 87.62 82 GLY A CA 1
ATOM 645 C C . GLY A 1 82 ? -6.679 -5.189 7.251 1.00 87.62 82 GLY A C 1
ATOM 646 O O . GLY A 1 82 ? -7.287 -4.802 8.244 1.00 87.62 82 GLY A O 1
ATOM 647 N N . TRP A 1 83 ? -5.811 -4.416 6.602 1.00 90.00 83 TRP A N 1
ATOM 648 C CA . TRP A 1 83 ? -5.388 -3.105 7.071 1.00 90.00 83 TRP A CA 1
ATOM 649 C C . TRP A 1 83 ? -6.551 -2.117 7.110 1.00 90.00 83 TRP A C 1
ATOM 651 O O . TRP A 1 83 ? -6.707 -1.381 8.084 1.00 90.00 83 TRP A O 1
ATOM 661 N N . ALA A 1 84 ? -7.420 -2.160 6.094 1.00 86.75 84 ALA A N 1
ATOM 662 C CA . ALA A 1 84 ? -8.630 -1.347 6.055 1.00 86.75 84 ALA A CA 1
ATOM 663 C C . ALA A 1 84 ? -9.559 -1.595 7.256 1.00 86.75 84 ALA A C 1
ATOM 665 O O . ALA A 1 84 ? -10.280 -0.691 7.668 1.00 86.75 84 ALA A O 1
ATOM 666 N N . THR A 1 85 ? -9.540 -2.812 7.802 1.00 86.88 85 THR A N 1
ATOM 667 C CA . THR A 1 85 ? -10.384 -3.227 8.929 1.00 86.88 85 THR A CA 1
ATOM 668 C C . THR A 1 85 ? -9.718 -2.928 10.272 1.00 86.88 85 THR A C 1
ATOM 670 O O . THR A 1 85 ? -10.371 -2.430 11.182 1.00 86.88 85 THR A O 1
ATOM 673 N N . SER A 1 86 ? -8.421 -3.214 10.395 1.00 84.88 86 SER A N 1
ATOM 674 C CA . SER A 1 86 ? -7.704 -3.173 11.675 1.00 84.88 86 SER A CA 1
ATOM 675 C C . SER A 1 86 ? -7.034 -1.831 11.976 1.00 84.88 86 SER A C 1
ATOM 677 O O . SER A 1 86 ? -6.879 -1.473 13.141 1.00 84.88 86 SER A O 1
ATOM 679 N N . PHE A 1 87 ? -6.602 -1.094 10.948 1.00 83.06 87 PHE A N 1
ATOM 680 C CA . PHE A 1 87 ? -5.687 0.046 11.110 1.00 83.06 87 PHE A CA 1
ATOM 681 C C . PHE A 1 87 ? -6.111 1.311 10.370 1.00 83.06 87 PHE A C 1
ATOM 683 O O . PHE A 1 87 ? -5.517 2.368 10.603 1.00 83.06 87 PHE A O 1
ATOM 690 N N . ARG A 1 88 ? -7.126 1.242 9.497 1.00 78.00 88 ARG A N 1
ATOM 691 C CA . ARG A 1 88 ? -7.662 2.436 8.841 1.00 78.00 88 ARG A CA 1
ATOM 692 C C . ARG A 1 88 ? -8.212 3.368 9.904 1.00 78.00 88 ARG A C 1
ATOM 694 O O . ARG A 1 88 ? -9.292 3.168 10.454 1.00 78.00 88 ARG A O 1
ATOM 701 N N . ARG A 1 89 ? -7.447 4.416 10.173 1.00 69.12 89 ARG A N 1
ATOM 702 C CA . ARG A 1 89 ? -7.881 5.491 11.045 1.00 69.12 89 ARG A CA 1
ATOM 703 C C . ARG A 1 89 ? -9.079 6.167 10.365 1.00 69.12 89 ARG A C 1
ATOM 705 O O . ARG A 1 89 ? -8.967 6.492 9.179 1.00 69.12 89 ARG A O 1
ATOM 712 N N . PRO A 1 90 ? -10.221 6.350 11.048 1.00 58.88 90 PRO A N 1
ATOM 713 C CA . PRO A 1 90 ? -11.298 7.147 10.484 1.00 58.88 90 PRO A CA 1
ATOM 714 C C . PRO A 1 90 ? -10.738 8.541 10.199 1.00 58.88 90 PRO A C 1
ATOM 716 O O . PRO A 1 90 ? -10.007 9.097 11.027 1.00 58.88 90 PRO A O 1
ATOM 719 N N . ALA A 1 91 ? -11.015 9.067 9.004 1.00 52.91 91 ALA A N 1
ATOM 720 C CA . ALA A 1 91 ? -10.711 10.457 8.708 1.00 52.91 91 ALA A CA 1
ATOM 721 C C . ALA A 1 91 ? -11.390 11.298 9.795 1.00 52.91 91 ALA A C 1
ATOM 723 O O . ALA A 1 91 ? -12.581 11.114 10.050 1.00 52.91 91 ALA A O 1
ATOM 724 N N . ALA A 1 92 ? -10.607 12.119 10.497 1.00 49.91 92 ALA A N 1
ATOM 725 C CA . ALA A 1 92 ? -11.148 13.038 11.485 1.00 49.91 92 ALA A CA 1
ATOM 726 C C . ALA A 1 92 ? -12.219 13.893 10.788 1.00 49.91 92 ALA A C 1
ATOM 728 O O . ALA A 1 92 ? -11.929 14.490 9.750 1.00 49.91 92 ALA A O 1
ATOM 729 N N . ALA A 1 93 ? -13.443 13.825 11.315 1.00 35.44 93 ALA A N 1
ATOM 730 C CA . ALA A 1 93 ? -14.590 14.611 10.872 1.00 35.44 93 ALA A CA 1
ATOM 731 C C . ALA A 1 93 ? -14.384 16.102 11.155 1.00 35.44 93 ALA A C 1
ATOM 733 O O . ALA A 1 93 ? -13.713 16.414 12.169 1.00 35.44 93 ALA A O 1
#

pLDDT: mean 70.84, std 16.61, range [35.44, 90.0]

Sequence (93 aa):
MLSEDPGTIHSRAENQLRVVAVGRRNWLFAGSFEGARRAAVLYSLVQSCKLIDVPPFDYLKDVLLRVATHPQRLISELTPKGWATSFRRPAAA

Foldseek 3Di:
DDPDDPPDPCPVVVVLCVVVVVCPVVLPPPDDPVSVVVVVVLSVQLVVLVVVVHDSVVLCVVLVVCVVPPDPVVVVCSRSVNVCVPPPDPDDD

Radius of gyration: 16.71 Å; chains: 1; bounding box: 42×34×42 Å

Secondary structure (DSSP, 8-state):
-----TTSHHHHHHHHHHHHHHGGGT---TT-HHHHHHHHHHHHHHHHHHHTT--HHHHHHHHHHHTTTS-GGGGGGGSHHHHHHHT-PPPP-